Protein AF-A0A4Z0QTR8-F1 (afdb_monomer)

Nearest PDB structures (foldseek):
  4gcz-assembly1_A  TM=5.275E-01  e=3.649E-01  Bacillus subtilis subsp. subtilis str. 168
  7dma-assembly1_B  TM=5.204E-01  e=6.574E+00  Vibrio alginolyticus
  9b8p-assembly1_H  TM=4.492E-01  e=6.574E+00  Rattus norvegicus
  7uzk-assembly1_H  TM=3.920E-01  e=9.201E+00  Rattus norvegicus

Structure (mmCIF, N/CA/C/O backbone):
data_AF-A0A4Z0QTR8-F1
#
_entry.id   AF-A0A4Z0QTR8-F1
#
loop_
_atom_site.group_PDB
_atom_site.id
_atom_site.type_symbol
_atom_site.label_atom_id
_atom_site.label_alt_id
_atom_site.label_comp_id
_atom_site.label_asym_id
_atom_site.label_entity_id
_atom_site.label_seq_id
_atom_site.pdbx_PDB_ins_code
_atom_site.Cartn_x
_atom_site.Cartn_y
_atom_site.Cartn_z
_atom_site.occupancy
_atom_site.B_iso_or_equiv
_atom_site.auth_seq_id
_atom_site.auth_comp_id
_atom_site.auth_asym_id
_atom_site.auth_atom_id
_atom_site.pdbx_PDB_model_num
ATOM 1 N N . MET A 1 1 ? -1.811 17.059 -27.628 1.00 61.75 1 MET A N 1
ATOM 2 C CA . MET A 1 1 ? -0.811 16.628 -26.630 1.00 61.75 1 MET A CA 1
ATOM 3 C C . MET A 1 1 ? -1.590 15.914 -25.538 1.00 61.75 1 MET A C 1
ATOM 5 O O . MET A 1 1 ? -2.462 16.541 -24.955 1.00 61.75 1 MET A O 1
ATOM 9 N N . GLY A 1 2 ? -1.437 14.593 -25.409 1.00 74.50 2 GLY A N 1
ATOM 10 C CA . GLY A 1 2 ? -2.208 13.803 -24.439 1.00 74.50 2 GLY A CA 1
ATOM 11 C C . GLY A 1 2 ? -1.798 14.104 -22.990 1.00 74.50 2 GLY A C 1
ATOM 12 O O . GLY A 1 2 ? -0.750 14.720 -22.782 1.00 74.50 2 GLY A O 1
ATOM 13 N N . PRO A 1 3 ? -2.607 13.699 -21.997 1.00 77.19 3 PRO A N 1
ATOM 14 C CA . PRO A 1 3 ? -2.262 13.876 -20.591 1.00 77.19 3 PRO A CA 1
ATOM 15 C C . PRO A 1 3 ? -1.016 13.056 -20.228 1.00 77.19 3 PRO A C 1
ATOM 17 O O . PRO A 1 3 ? -0.865 11.912 -20.657 1.00 77.19 3 PRO A O 1
ATOM 20 N N . ILE A 1 4 ? -0.122 13.648 -19.432 1.00 78.56 4 ILE A N 1
ATOM 21 C CA . ILE A 1 4 ? 1.025 12.950 -18.845 1.00 78.56 4 ILE A CA 1
ATOM 22 C C . ILE A 1 4 ? 0.495 12.128 -17.672 1.00 78.56 4 ILE A C 1
ATOM 24 O O . ILE 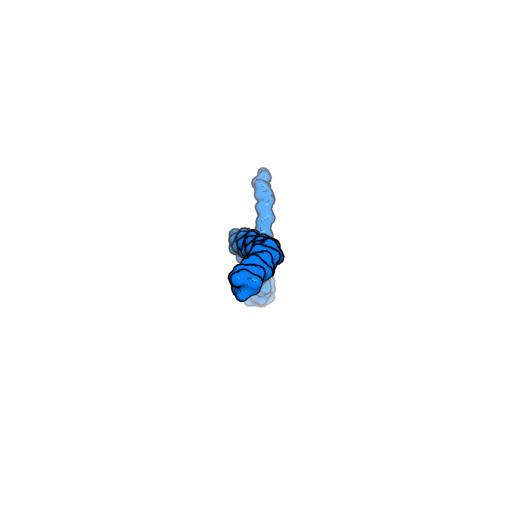A 1 4 ? 0.039 12.693 -16.679 1.00 78.56 4 ILE A O 1
ATOM 28 N N . VAL A 1 5 ? 0.545 10.804 -17.796 1.00 76.12 5 VAL A N 1
ATOM 29 C CA . VAL A 1 5 ? 0.193 9.892 -16.706 1.00 76.12 5 VAL A CA 1
ATOM 30 C C . VAL A 1 5 ? 1.475 9.556 -15.941 1.00 76.12 5 VAL A C 1
ATOM 32 O O . VAL A 1 5 ? 2.433 9.087 -16.562 1.00 76.12 5 VAL A O 1
ATOM 35 N N . PRO A 1 6 ? 1.548 9.825 -14.624 1.00 75.69 6 PRO A N 1
ATOM 36 C CA . PRO A 1 6 ? 2.698 9.427 -13.826 1.00 75.69 6 PRO A CA 1
ATOM 37 C C . PRO A 1 6 ? 2.779 7.897 -13.775 1.00 75.69 6 PRO A C 1
ATOM 39 O O . PRO A 1 6 ? 1.826 7.235 -13.375 1.0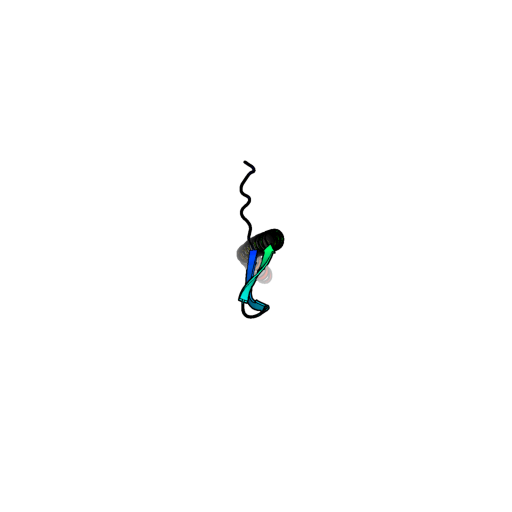0 75.69 6 PRO A O 1
ATOM 42 N N . LEU A 1 7 ? 3.925 7.355 -14.188 1.00 86.62 7 LEU A N 1
ATOM 43 C CA . LEU A 1 7 ? 4.208 5.923 -14.212 1.00 86.62 7 LEU A CA 1
ATOM 44 C C . LEU A 1 7 ? 5.147 5.565 -13.063 1.00 86.62 7 LEU A C 1
ATOM 46 O O . LEU A 1 7 ? 6.179 6.217 -12.881 1.00 86.62 7 LEU A O 1
ATOM 50 N N . VAL A 1 8 ? 4.846 4.494 -12.337 1.00 86.94 8 VAL A N 1
ATOM 51 C CA . VAL A 1 8 ? 5.805 3.857 -11.434 1.00 86.94 8 VAL A CA 1
ATOM 52 C C . VAL A 1 8 ? 6.335 2.616 -12.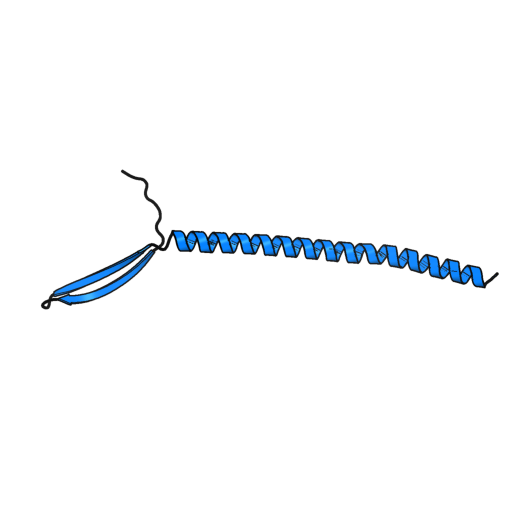128 1.00 86.94 8 VAL A C 1
ATOM 54 O O . VAL A 1 8 ? 5.593 1.673 -12.377 1.00 86.94 8 VAL A O 1
ATOM 57 N N . GLY A 1 9 ? 7.630 2.603 -12.426 1.00 89.25 9 GLY A N 1
ATOM 58 C CA . GLY A 1 9 ? 8.265 1.487 -13.113 1.00 89.25 9 GLY A CA 1
ATOM 59 C C . GLY A 1 9 ? 9.607 1.113 -12.507 1.00 89.25 9 GLY A C 1
ATOM 60 O O . GLY A 1 9 ? 10.266 1.929 -11.860 1.00 89.25 9 GLY A O 1
ATOM 61 N N . THR A 1 10 ? 10.030 -0.125 -12.732 1.00 89.44 10 THR A N 1
ATOM 62 C CA . THR A 1 10 ? 11.426 -0.521 -12.539 1.00 89.44 10 THR A CA 1
ATOM 63 C C . THR A 1 10 ? 12.152 -0.478 -13.876 1.00 89.44 10 THR A C 1
ATOM 65 O O . THR A 1 10 ? 11.588 -0.806 -14.922 1.00 89.44 10 THR A O 1
ATOM 68 N N . ILE A 1 11 ? 13.413 -0.049 -13.845 1.00 92.62 11 ILE A N 1
ATOM 69 C CA . ILE A 1 11 ? 14.274 -0.004 -15.026 1.00 92.62 11 ILE A CA 1
ATOM 70 C C . ILE A 1 11 ? 15.508 -0.840 -14.736 1.00 92.62 11 ILE A C 1
ATOM 72 O O . ILE A 1 11 ? 16.225 -0.594 -13.766 1.00 92.62 11 ILE A O 1
ATOM 76 N N . SER A 1 12 ? 15.770 -1.813 -15.600 1.00 91.19 12 SER A N 1
ATOM 77 C C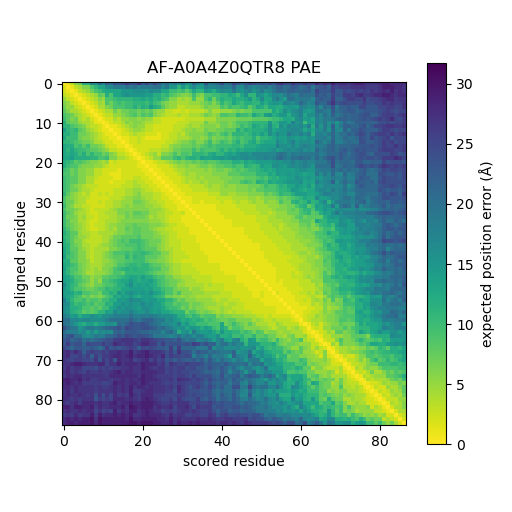A . SER A 1 12 ? 17.037 -2.537 -15.626 1.00 91.19 12 SER A CA 1
ATOM 78 C C . SER A 1 12 ? 17.705 -2.298 -16.967 1.00 91.19 12 SER A C 1
ATOM 80 O O . SER A 1 12 ? 17.097 -2.568 -18.003 1.00 91.19 12 SER A O 1
ATOM 82 N N . ALA A 1 13 ? 18.945 -1.824 -16.949 1.00 93.75 13 ALA A N 1
ATOM 83 C CA . ALA A 1 13 ? 19.750 -1.655 -18.147 1.00 93.75 13 ALA A CA 1
ATOM 84 C C . ALA A 1 13 ? 20.984 -2.550 -18.066 1.00 93.75 13 ALA A C 1
ATOM 86 O O . ALA A 1 13 ? 21.635 -2.639 -17.023 1.00 93.75 13 ALA A O 1
ATOM 87 N N . ARG A 1 14 ? 21.318 -3.208 -19.174 1.00 95.06 14 ARG A N 1
ATOM 88 C CA . ARG A 1 14 ? 22.548 -3.981 -19.317 1.00 95.06 14 ARG A CA 1
ATOM 89 C C . ARG A 1 14 ? 23.284 -3.543 -20.569 1.00 95.06 14 ARG A C 1
ATOM 91 O O . ARG A 1 14 ? 22.677 -3.372 -21.624 1.00 95.06 14 ARG A O 1
ATOM 98 N N . VAL A 1 15 ? 24.598 -3.397 -20.445 1.00 95.00 15 VAL A N 1
ATOM 99 C CA . VAL A 1 15 ? 25.475 -3.161 -21.591 1.00 95.00 15 VAL A CA 1
ATOM 100 C C . VAL A 1 15 ? 25.882 -4.510 -22.171 1.00 95.00 15 VAL A C 1
ATOM 102 O O . VAL A 1 15 ? 26.366 -5.372 -21.436 1.00 95.00 15 VAL A O 1
ATOM 105 N N . ILE A 1 16 ? 25.676 -4.697 -23.472 1.00 94.44 16 ILE A N 1
ATOM 106 C CA . ILE A 1 16 ? 26.117 -5.886 -24.204 1.00 94.44 16 ILE A CA 1
ATOM 107 C C . ILE A 1 16 ? 26.953 -5.476 -25.424 1.00 94.44 16 ILE A C 1
ATOM 109 O O . ILE A 1 16 ? 26.569 -4.554 -26.146 1.00 94.44 16 ILE A O 1
ATOM 113 N N . PRO A 1 17 ? 28.099 -6.127 -25.676 1.00 94.31 17 PRO A N 1
ATOM 114 C CA . PRO A 1 17 ? 28.838 -5.935 -26.914 1.00 94.31 17 PRO A CA 1
ATOM 115 C C . PRO A 1 17 ? 28.171 -6.733 -28.043 1.00 94.31 17 PRO A C 1
ATOM 117 O O . PRO A 1 17 ? 27.936 -7.934 -27.912 1.00 94.31 17 PRO A O 1
ATOM 120 N N . ILE A 1 18 ? 27.885 -6.078 -29.168 1.00 92.75 18 ILE A N 1
ATOM 121 C CA . ILE A 1 18 ? 27.448 -6.729 -30.409 1.00 92.75 18 ILE A CA 1
ATOM 122 C C . ILE A 1 18 ? 28.399 -6.266 -31.507 1.00 92.75 18 ILE A C 1
ATOM 124 O O . ILE A 1 18 ? 28.415 -5.083 -31.838 1.00 92.75 18 ILE A O 1
ATOM 128 N N . ARG A 1 19 ? 29.189 -7.196 -32.067 1.00 92.31 19 ARG A N 1
ATOM 129 C CA . ARG A 1 19 ? 30.193 -6.912 -33.115 1.00 92.31 19 ARG A CA 1
ATOM 130 C C . ARG A 1 19 ? 31.150 -5.775 -32.720 1.00 92.31 19 ARG A C 1
ATOM 132 O O . ARG A 1 19 ? 31.302 -4.813 -33.462 1.00 92.31 19 ARG A O 1
ATOM 139 N N . ASP A 1 20 ? 31.715 -5.868 -31.516 1.00 90.25 20 ASP A N 1
ATOM 140 C CA . ASP A 1 20 ? 32.640 -4.878 -30.935 1.00 90.25 20 ASP A CA 1
ATOM 141 C C . ASP A 1 20 ? 32.064 -3.464 -30.726 1.00 90.25 20 ASP A C 1
ATOM 143 O O . ASP A 1 20 ? 32.791 -2.527 -30.403 1.00 90.25 20 ASP A O 1
ATOM 147 N N . VAL A 1 21 ? 30.739 -3.309 -30.817 1.00 95.44 21 VAL A N 1
ATOM 148 C CA . VAL A 1 21 ? 30.024 -2.069 -30.491 1.00 95.44 21 VAL A CA 1
ATOM 149 C C . VAL A 1 21 ? 29.200 -2.263 -29.219 1.00 95.44 21 VAL A C 1
ATOM 151 O O . VAL A 1 21 ? 28.427 -3.219 -29.092 1.00 95.44 21 VAL A O 1
ATOM 154 N N . LEU A 1 22 ? 29.343 -1.340 -28.265 1.00 94.75 22 LEU A N 1
ATOM 155 C CA . LEU A 1 22 ? 28.579 -1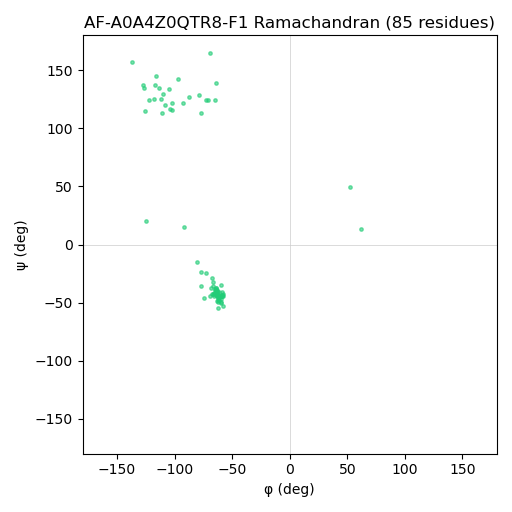.349 -27.018 1.00 94.75 22 LEU A CA 1
ATOM 156 C C . LEU A 1 22 ? 27.124 -0.942 -27.271 1.00 94.75 22 LEU A C 1
ATOM 158 O O . LEU A 1 22 ? 26.855 0.140 -27.786 1.00 94.75 22 LEU A O 1
ATOM 162 N N . HIS A 1 23 ? 26.192 -1.798 -26.863 1.00 95.62 23 HIS A N 1
ATOM 163 C CA . HIS A 1 23 ? 24.756 -1.543 -26.906 1.00 95.62 23 HIS A CA 1
ATOM 164 C C . HIS A 1 23 ? 24.185 -1.522 -25.492 1.00 95.62 23 HIS A C 1
ATOM 166 O O . HIS A 1 23 ? 24.612 -2.291 -24.631 1.00 95.62 23 HIS A O 1
ATOM 172 N N . ILE A 1 24 ? 23.187 -0.669 -25.266 1.00 96.62 24 ILE A N 1
ATOM 173 C CA . ILE A 1 24 ? 22.404 -0.657 -24.031 1.00 96.62 24 ILE A CA 1
ATOM 174 C C . ILE A 1 24 ? 21.078 -1.345 -24.319 1.00 96.62 24 ILE A C 1
ATOM 176 O O . ILE A 1 24 ? 20.319 -0.913 -25.185 1.00 96.62 24 ILE A O 1
ATOM 180 N N . VAL A 1 25 ? 20.794 -2.401 -23.568 1.00 95.25 25 VAL A N 1
ATOM 181 C CA . VAL A 1 25 ? 19.475 -3.021 -23.529 1.00 95.25 25 VAL A CA 1
ATOM 182 C C . VAL A 1 25 ? 18.819 -2.609 -22.227 1.00 95.25 25 VAL A C 1
ATOM 184 O O . VAL A 1 25 ? 19.312 -2.954 -21.153 1.00 95.25 25 VAL A O 1
ATOM 187 N N . SER A 1 26 ? 17.711 -1.884 -22.330 1.00 93.94 26 SER A N 1
ATOM 188 C CA . SER A 1 26 ? 16.906 -1.472 -21.184 1.00 93.94 26 SER A CA 1
ATOM 189 C C . SER A 1 26 ? 15.553 -2.161 -21.224 1.00 93.94 26 SER A C 1
ATOM 191 O O . SER A 1 26 ? 14.896 -2.198 -22.262 1.00 93.94 26 SER A O 1
ATOM 193 N N . VAL A 1 27 ? 15.127 -2.673 -20.076 1.00 93.69 27 VAL A N 1
ATOM 194 C CA . VAL A 1 27 ? 13.768 -3.162 -19.847 1.00 93.69 27 VAL A CA 1
ATOM 195 C C . VAL A 1 27 ? 13.112 -2.218 -18.855 1.00 93.69 27 VAL A C 1
ATOM 197 O O . VAL A 1 27 ? 13.659 -1.969 -17.779 1.00 93.69 27 VAL A O 1
ATOM 200 N N . ILE A 1 28 ? 11.957 -1.686 -19.244 1.00 92.00 28 ILE A N 1
ATOM 201 C CA . ILE A 1 28 ? 11.095 -0.872 -18.394 1.00 92.00 28 ILE A CA 1
ATOM 202 C C . ILE A 1 28 ? 9.884 -1.733 -18.069 1.00 92.00 28 ILE A C 1
ATOM 204 O O . ILE A 1 28 ? 9.183 -2.183 -18.975 1.00 92.00 28 ILE A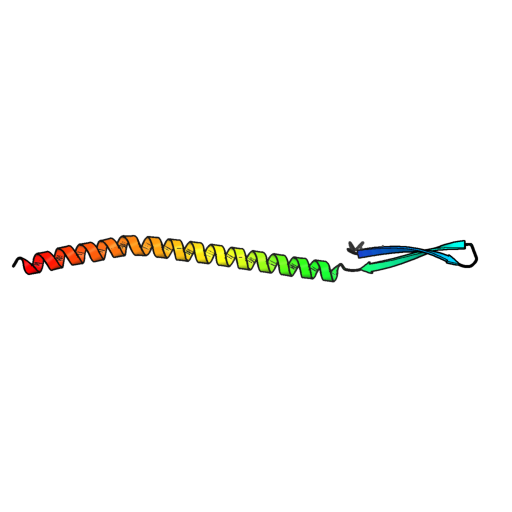 O 1
ATOM 208 N N . HIS A 1 29 ? 9.658 -1.981 -16.787 1.00 92.81 29 HIS A N 1
ATOM 209 C CA . HIS A 1 29 ? 8.479 -2.691 -16.322 1.00 92.81 29 HIS A CA 1
ATOM 210 C C . HIS A 1 29 ? 7.587 -1.714 -15.568 1.00 92.81 29 HIS A C 1
ATOM 212 O O . HIS A 1 29 ? 7.973 -1.214 -14.512 1.00 92.81 29 HIS A O 1
ATOM 218 N N . ASP A 1 30 ? 6.419 -1.425 -16.134 1.00 93.69 30 ASP A N 1
ATOM 219 C CA . ASP A 1 30 ? 5.382 -0.650 -15.465 1.00 93.69 30 ASP A CA 1
ATOM 220 C C . ASP A 1 30 ? 4.760 -1.485 -14.339 1.00 93.69 30 ASP A C 1
ATOM 222 O O . ASP A 1 30 ? 4.299 -2.604 -14.554 1.00 93.69 30 ASP A O 1
ATOM 226 N N . ILE A 1 31 ? 4.790 -0.940 -13.126 1.00 93.25 31 ILE A N 1
ATOM 227 C CA . ILE A 1 31 ? 4.243 -1.544 -11.911 1.00 93.25 31 ILE A CA 1
ATOM 228 C C . ILE A 1 31 ? 3.240 -0.614 -11.220 1.00 93.25 31 ILE A C 1
ATOM 230 O O . ILE A 1 31 ? 2.991 -0.775 -10.021 1.00 93.25 31 ILE A O 1
ATOM 234 N N . THR A 1 32 ? 2.687 0.359 -11.947 1.00 92.50 32 THR A N 1
ATOM 235 C CA . THR A 1 32 ? 1.773 1.375 -11.409 1.00 92.50 32 THR A CA 1
ATOM 236 C C . THR A 1 32 ? 0.552 0.725 -10.769 1.00 92.50 32 THR A C 1
ATOM 238 O O . THR A 1 32 ? 0.314 0.930 -9.580 1.00 92.50 32 THR A O 1
ATOM 241 N N . ASP A 1 33 ? -0.141 -0.153 -11.496 1.00 91.31 33 ASP A N 1
ATOM 242 C CA . ASP A 1 33 ? -1.334 -0.850 -10.996 1.00 91.31 33 ASP A CA 1
ATOM 243 C C . ASP A 1 33 ? -1.036 -1.666 -9.738 1.00 91.31 33 ASP A C 1
ATOM 245 O O . ASP A 1 33 ? -1.750 -1.585 -8.739 1.00 91.31 33 ASP A O 1
ATOM 249 N N . ARG A 1 34 ? 0.087 -2.397 -9.741 1.00 91.94 34 ARG A N 1
ATOM 250 C CA . ARG A 1 34 ? 0.514 -3.185 -8.581 1.00 91.94 34 ARG A CA 1
ATOM 251 C C . ARG A 1 34 ? 0.705 -2.299 -7.353 1.00 91.94 34 ARG A C 1
ATOM 253 O O . ARG A 1 34 ? 0.299 -2.676 -6.257 1.00 91.94 34 ARG A O 1
ATOM 260 N N . LYS A 1 35 ? 1.334 -1.134 -7.525 1.00 92.44 35 LYS A N 1
ATOM 261 C CA . LYS A 1 35 ? 1.584 -0.197 -6.426 1.00 92.44 35 LYS A CA 1
ATOM 262 C C . LYS A 1 35 ? 0.309 0.442 -5.897 1.00 92.44 35 LYS A C 1
ATOM 264 O O . LYS A 1 35 ? 0.192 0.589 -4.683 1.00 92.44 35 LYS A O 1
ATOM 269 N N . LEU A 1 36 ? -0.641 0.757 -6.772 1.00 92.50 36 LEU A N 1
ATOM 270 C CA . LEU A 1 36 ? -1.952 1.257 -6.364 1.00 92.50 36 LEU A CA 1
ATOM 271 C C . LEU A 1 36 ? -2.700 0.209 -5.534 1.00 92.50 36 LEU A C 1
ATOM 273 O O . LEU A 1 36 ? -3.132 0.514 -4.426 1.00 92.50 36 LEU A O 1
ATOM 277 N N . SER A 1 37 ? -2.746 -1.045 -5.988 1.00 92.94 37 SER A N 1
ATOM 278 C CA . SER A 1 37 ? -3.374 -2.126 -5.219 1.00 92.94 37 SER A CA 1
ATOM 279 C C . SER A 1 37 ? -2.676 -2.393 -3.880 1.00 92.94 37 SER A C 1
ATOM 281 O O . SER A 1 37 ? -3.343 -2.602 -2.870 1.00 92.94 37 SER A O 1
ATOM 283 N N . GLU A 1 38 ? -1.338 -2.364 -3.830 1.00 94.75 38 GLU A N 1
ATOM 284 C CA . GLU A 1 38 ? -0.584 -2.471 -2.568 1.00 94.75 38 GLU A CA 1
ATOM 285 C C . GLU A 1 38 ? -0.975 -1.356 -1.582 1.00 94.75 38 GLU A C 1
ATOM 287 O O . GLU A 1 38 ? -1.155 -1.616 -0.389 1.00 94.75 38 GLU A O 1
ATOM 292 N N . GLN A 1 39 ? -1.128 -0.126 -2.074 1.00 95.31 39 GLN A N 1
ATOM 293 C CA . GLN A 1 39 ? -1.500 1.025 -1.258 1.00 95.31 39 GLN A CA 1
ATOM 294 C C . GLN A 1 39 ? -2.946 0.933 -0.758 1.00 95.31 39 GLN A C 1
ATOM 296 O O . GLN A 1 39 ? -3.192 1.161 0.425 1.00 95.31 39 GLN A O 1
ATOM 301 N N . GLU A 1 40 ? -3.890 0.547 -1.616 1.00 95.44 40 GLU A N 1
ATOM 302 C CA . GLU A 1 40 ? -5.292 0.340 -1.236 1.00 95.44 40 GLU A CA 1
ATOM 303 C C . GLU A 1 40 ? -5.431 -0.724 -0.143 1.00 95.44 40 GLU A C 1
ATOM 305 O O . GLU A 1 40 ? -6.134 -0.517 0.848 1.00 95.44 40 GLU A O 1
ATOM 310 N N . LEU A 1 41 ? -4.708 -1.841 -0.277 1.00 96.12 41 LEU A N 1
ATOM 311 C CA . LEU A 1 41 ? -4.685 -2.900 0.731 1.00 96.12 41 LEU A CA 1
ATOM 312 C C . LEU A 1 41 ? -4.107 -2.413 2.061 1.00 96.12 41 LEU A C 1
ATOM 314 O O . LEU A 1 41 ? -4.646 -2.741 3.121 1.00 96.12 41 LEU A O 1
ATOM 318 N N . LEU A 1 42 ? -3.027 -1.628 2.020 1.00 97.25 42 LEU A N 1
ATOM 319 C CA . LEU A 1 42 ? -2.432 -1.049 3.221 1.00 97.25 42 LEU A CA 1
ATOM 320 C C . LEU A 1 42 ? -3.423 -0.118 3.928 1.00 97.25 42 LEU A C 1
ATOM 322 O O . LEU A 1 42 ? -3.649 -0.267 5.127 1.00 97.25 42 LEU A O 1
ATOM 326 N N . THR A 1 43 ? -4.074 0.777 3.184 1.00 96.69 43 THR A N 1
ATOM 327 C CA . THR A 1 43 ? -5.081 1.691 3.734 1.00 96.69 43 THR A CA 1
ATOM 328 C C . THR A 1 43 ? -6.269 0.937 4.332 1.00 96.69 43 THR A C 1
ATOM 330 O O . THR A 1 43 ? -6.701 1.253 5.441 1.00 96.69 43 THR A O 1
ATOM 333 N N . ALA A 1 44 ? -6.781 -0.091 3.653 1.00 95.44 44 ALA A N 1
ATOM 334 C CA . ALA A 1 44 ? -7.876 -0.908 4.175 1.00 95.44 44 ALA A CA 1
ATOM 335 C C . ALA A 1 44 ? -7.487 -1.627 5.480 1.00 95.44 44 ALA A C 1
ATOM 337 O O . ALA A 1 44 ? -8.274 -1.682 6.429 1.00 95.44 44 ALA A O 1
ATOM 338 N N . LYS A 1 45 ? -6.254 -2.143 5.555 1.00 97.00 45 LYS A N 1
ATOM 339 C CA . LYS A 1 45 ? -5.713 -2.766 6.767 1.00 97.00 45 LYS A CA 1
ATOM 340 C C . LYS A 1 45 ? -5.639 -1.767 7.922 1.00 97.00 45 LYS A C 1
ATOM 342 O O . LYS A 1 45 ? -6.120 -2.075 9.011 1.00 97.00 45 LYS A O 1
ATOM 347 N N . GLU A 1 46 ? -5.076 -0.584 7.690 1.00 97.44 46 GLU A N 1
ATOM 348 C CA . GLU A 1 46 ? -4.959 0.465 8.710 1.00 97.44 46 GLU A CA 1
ATOM 349 C C . GLU A 1 46 ? -6.333 0.8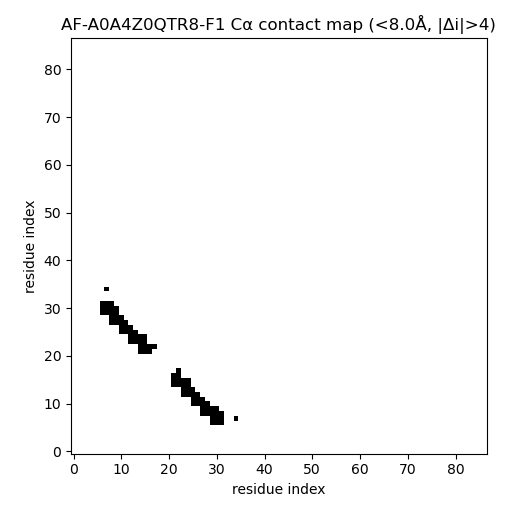74 9.253 1.00 97.44 46 GLU A C 1
ATOM 351 O O . GLU A 1 46 ? -6.525 0.940 10.466 1.00 97.44 46 GLU A O 1
ATOM 356 N N . GLN A 1 47 ? -7.327 1.047 8.377 1.00 95.88 47 GLN A N 1
ATOM 357 C CA . GLN A 1 47 ? -8.701 1.349 8.785 1.00 95.88 47 GLN A CA 1
ATOM 358 C C . GLN A 1 47 ? -9.296 0.255 9.681 1.00 95.88 47 GLN A C 1
ATOM 360 O O . GLN A 1 47 ? -9.902 0.557 10.714 1.00 95.88 47 GLN A O 1
ATOM 365 N N . ALA A 1 48 ? -9.106 -1.017 9.321 1.00 95.12 48 ALA A N 1
ATOM 366 C CA . ALA A 1 48 ? -9.584 -2.143 10.117 1.00 95.12 48 ALA A CA 1
ATOM 367 C C . ALA A 1 48 ? -8.895 -2.213 11.492 1.00 95.12 48 ALA A C 1
ATOM 369 O O . ALA A 1 48 ? -9.548 -2.469 12.507 1.00 95.12 48 ALA A O 1
ATOM 370 N N . GLU A 1 49 ? -7.589 -1.954 11.553 1.00 96.00 49 GLU A N 1
ATOM 371 C CA . GLU A 1 49 ? -6.832 -1.911 12.806 1.00 96.00 49 GLU A CA 1
ATOM 372 C C . GLU A 1 49 ? -7.284 -0.756 13.705 1.00 96.00 49 GLU A C 1
ATOM 374 O O . GLU A 1 49 ? -7.526 -0.964 14.898 1.00 96.00 49 GLU A O 1
ATOM 379 N N . THR A 1 50 ? -7.484 0.440 13.145 1.00 94.88 50 THR A N 1
ATOM 380 C CA . THR A 1 50 ? -8.019 1.590 13.883 1.00 94.88 50 THR A CA 1
ATOM 381 C C . THR A 1 50 ? -9.415 1.299 14.430 1.00 94.88 50 THR A C 1
ATOM 383 O O . THR A 1 50 ? -9.670 1.556 15.609 1.00 94.88 50 THR A O 1
ATOM 386 N N . ALA A 1 51 ? -10.303 0.711 13.624 1.00 92.25 51 ALA A N 1
ATOM 387 C CA . ALA A 1 51 ? -11.650 0.343 14.055 1.00 92.25 51 ALA A CA 1
ATOM 388 C C . ALA A 1 51 ? -11.626 -0.701 15.182 1.00 92.25 51 ALA A C 1
ATOM 390 O O . ALA A 1 51 ? -12.322 -0.551 16.189 1.00 92.25 51 ALA A O 1
ATOM 391 N N . ASN A 1 52 ? -10.780 -1.727 15.064 1.00 92.25 52 ASN A N 1
ATOM 392 C CA . ASN A 1 52 ? -10.605 -2.737 16.107 1.00 92.25 52 ASN A CA 1
ATOM 393 C C . ASN A 1 52 ? -10.046 -2.136 17.398 1.00 92.25 52 ASN A C 1
ATOM 395 O O . ASN A 1 52 ? -10.526 -2.459 18.484 1.00 92.25 52 ASN A O 1
ATOM 399 N N . LYS A 1 53 ? -9.070 -1.228 17.302 1.00 92.56 53 LYS A N 1
ATOM 400 C CA . LYS A 1 53 ? -8.517 -0.535 18.470 1.00 92.56 53 LYS A CA 1
ATOM 401 C C . LYS A 1 53 ? -9.577 0.319 19.162 1.00 92.56 53 LYS A C 1
ATOM 403 O O . LYS A 1 53 ? -9.704 0.243 20.382 1.00 92.56 53 LYS A O 1
ATOM 408 N N . ALA A 1 54 ? -10.372 1.071 18.400 1.00 89.38 54 ALA A N 1
ATOM 409 C CA . ALA A 1 54 ? -11.480 1.858 18.934 1.00 89.38 54 ALA A CA 1
ATOM 410 C C . ALA A 1 54 ? -12.537 0.968 19.608 1.00 89.38 54 ALA A C 1
ATOM 412 O O . ALA A 1 54 ? -12.953 1.252 20.731 1.00 89.38 54 ALA A O 1
ATOM 413 N N . LYS A 1 55 ? -12.911 -0.154 18.978 1.00 87.44 55 LYS A N 1
ATOM 414 C CA . LYS A 1 55 ? -13.829 -1.150 19.550 1.00 87.44 55 LYS A CA 1
ATOM 415 C C . LYS A 1 55 ? -13.296 -1.725 20.860 1.00 87.44 55 LYS A C 1
ATOM 417 O O . LYS A 1 55 ? -14.034 -1.795 21.837 1.00 87.44 55 LYS A O 1
ATOM 422 N N . ASN A 1 56 ? -12.027 -2.116 20.898 1.00 88.12 56 ASN A N 1
ATOM 423 C CA . ASN A 1 56 ? -11.412 -2.678 22.098 1.00 88.12 56 ASN A CA 1
ATOM 424 C C . ASN A 1 56 ? -11.363 -1.652 23.230 1.00 88.12 56 ASN A C 1
ATOM 426 O O . ASN A 1 56 ? -11.712 -1.985 24.359 1.00 88.12 56 ASN A O 1
ATOM 430 N N . GLN A 1 57 ? -10.995 -0.405 22.926 1.00 86.62 57 GLN A N 1
ATOM 431 C CA . GLN A 1 57 ? -10.998 0.674 23.909 1.00 86.62 57 GLN A CA 1
ATOM 432 C C . GLN A 1 57 ? -12.406 0.936 24.446 1.00 86.62 57 GLN A C 1
ATOM 434 O O . GLN A 1 57 ? -12.586 1.058 25.654 1.00 86.62 57 GLN A O 1
ATOM 439 N N . PHE A 1 58 ? -13.410 0.972 23.567 1.00 82.62 58 PHE A N 1
ATOM 440 C CA . PHE A 1 58 ? -14.805 1.123 23.961 1.00 82.62 58 PHE A CA 1
ATOM 441 C C . PHE A 1 58 ? -15.254 -0.016 24.884 1.00 82.62 58 PHE A C 1
ATOM 443 O O . PHE A 1 58 ? -15.762 0.238 25.971 1.00 82.62 58 PHE A O 1
ATOM 450 N N . LEU A 1 59 ? -15.009 -1.273 24.504 1.00 84.94 59 LEU A N 1
ATOM 451 C CA . LEU A 1 59 ? -15.388 -2.437 25.308 1.00 84.94 59 LEU A CA 1
ATOM 452 C C . LEU A 1 59 ? -14.662 -2.481 26.657 1.00 84.94 59 LEU A C 1
ATOM 454 O O . LEU A 1 59 ? -15.279 -2.810 27.670 1.00 84.94 59 LEU A O 1
ATOM 458 N N . ALA A 1 60 ? -13.374 -2.137 26.689 1.00 84.56 60 ALA A N 1
ATOM 459 C CA . ALA A 1 60 ? -12.602 -2.056 27.922 1.00 84.56 60 ALA A CA 1
ATOM 460 C C . ALA A 1 60 ? -13.167 -0.975 28.853 1.00 84.56 60 ALA A C 1
ATOM 462 O O . ALA A 1 60 ? -13.443 -1.261 30.017 1.00 84.56 60 ALA A O 1
ATOM 463 N N . ASN A 1 61 ? -13.417 0.229 28.330 1.00 73.94 61 ASN A N 1
ATOM 464 C CA . ASN A 1 61 ? -13.999 1.334 29.092 1.00 73.94 61 ASN A CA 1
ATOM 465 C C . ASN A 1 61 ? -15.377 0.960 29.650 1.00 73.94 61 ASN A C 1
ATOM 467 O O . ASN A 1 61 ? -15.590 1.058 30.855 1.00 73.94 61 ASN A O 1
ATOM 471 N N . MET A 1 62 ? -16.268 0.415 28.815 1.00 77.81 62 MET A N 1
ATOM 472 C CA . MET A 1 62 ? -17.584 -0.059 29.255 1.00 77.81 62 MET A CA 1
ATOM 473 C C . MET A 1 62 ? -17.468 -1.143 30.335 1.00 77.81 62 MET A C 1
ATOM 475 O O . MET A 1 62 ? -18.196 -1.120 31.322 1.00 77.81 62 MET A O 1
ATOM 479 N N . SER A 1 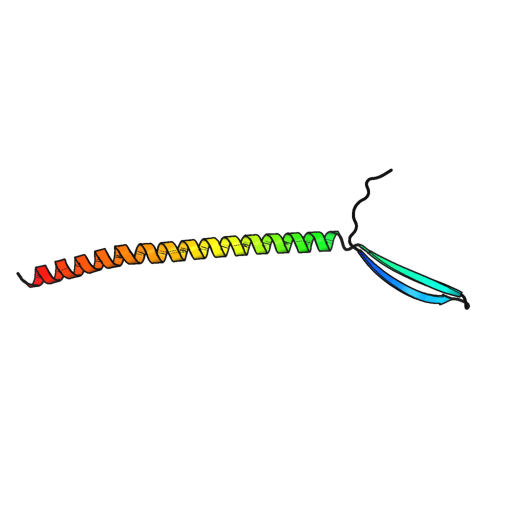63 ? -16.523 -2.078 30.199 1.00 79.38 63 SER A N 1
ATOM 480 C CA . SER A 1 63 ? -16.294 -3.131 31.200 1.00 79.38 63 SER A CA 1
ATOM 481 C C . SER A 1 63 ? -15.829 -2.566 32.546 1.00 79.38 63 SER A C 1
ATOM 483 O O . SER A 1 63 ? -16.251 -3.047 33.601 1.00 79.38 63 SER A O 1
ATOM 485 N N . HIS A 1 64 ? -14.967 -1.546 32.528 1.00 79.81 64 HIS A N 1
ATOM 486 C CA . HIS A 1 64 ? -14.520 -0.844 33.732 1.00 79.81 64 HIS A CA 1
ATOM 487 C C . HIS A 1 64 ? -15.654 -0.047 34.384 1.00 79.81 64 HIS A C 1
ATOM 489 O O . HIS A 1 64 ? -15.830 -0.116 35.601 1.00 79.81 64 HIS A O 1
ATOM 495 N N . GLU A 1 65 ? -16.463 0.641 33.583 1.00 76.25 65 GLU A N 1
ATOM 496 C CA . GLU A 1 65 ? -17.587 1.444 34.062 1.00 76.25 65 GLU A CA 1
ATOM 497 C C . GLU A 1 65 ? -18.771 0.612 34.547 1.00 76.25 65 GLU A C 1
ATOM 499 O O . GLU A 1 65 ? -19.505 1.087 35.398 1.00 76.25 65 GLU A O 1
ATOM 504 N N . ILE A 1 66 ? -18.943 -0.630 34.086 1.00 73.19 66 ILE A N 1
ATOM 505 C CA . ILE A 1 66 ? -19.955 -1.560 34.616 1.00 73.19 66 ILE A CA 1
ATOM 506 C C . ILE A 1 66 ? -19.501 -2.165 35.954 1.00 73.19 66 ILE A C 1
ATOM 508 O O . ILE A 1 66 ? -20.317 -2.366 36.855 1.00 73.19 66 ILE A O 1
ATOM 512 N N . ARG A 1 67 ? -18.197 -2.431 36.131 1.00 69.94 67 ARG A N 1
ATOM 513 C CA . ARG A 1 67 ? -17.660 -3.051 37.357 1.00 69.94 67 ARG A CA 1
ATOM 514 C C . ARG A 1 67 ? -17.868 -2.174 38.596 1.00 69.94 67 ARG A C 1
ATOM 516 O O . ARG A 1 67 ? -18.201 -2.692 39.657 1.00 69.94 67 ARG A O 1
ATOM 523 N N . THR A 1 68 ? -17.706 -0.862 38.467 1.00 68.12 68 THR A N 1
ATOM 524 C CA . THR A 1 68 ? -17.855 0.101 39.572 1.00 68.12 68 THR A CA 1
ATOM 525 C C . THR A 1 68 ? -19.274 0.147 40.172 1.00 68.12 68 THR A C 1
ATOM 527 O O . THR A 1 68 ? -19.406 -0.094 41.375 1.00 68.12 68 THR A O 1
ATOM 530 N N . PRO A 1 69 ? -20.359 0.374 39.403 1.00 70.62 69 PRO A N 1
ATOM 531 C CA . PRO A 1 69 ? -21.720 0.327 39.925 1.00 70.62 69 PRO A CA 1
ATOM 532 C C . PRO A 1 69 ? -22.117 -1.088 40.361 1.00 70.62 69 PRO A C 1
ATOM 534 O O . PRO A 1 69 ? -22.791 -1.237 41.378 1.00 70.62 69 PRO A O 1
ATOM 537 N N . MET A 1 70 ? -21.662 -2.140 39.668 1.00 73.62 70 MET A N 1
ATOM 538 C CA . MET A 1 70 ? -21.968 -3.525 40.044 1.00 73.62 70 MET A CA 1
ATOM 539 C C . MET A 1 70 ? -21.355 -3.907 41.402 1.00 73.62 70 MET A C 1
ATOM 541 O O . MET A 1 70 ? -22.024 -4.545 42.216 1.00 73.62 70 MET A O 1
ATOM 545 N N . ASN A 1 71 ? -20.134 -3.447 41.696 1.00 63.66 71 ASN A N 1
ATOM 546 C CA . ASN A 1 71 ? -19.515 -3.605 43.014 1.00 63.66 71 ASN A CA 1
ATOM 547 C C . ASN A 1 71 ? -20.289 -2.845 44.107 1.00 63.66 71 ASN A C 1
ATOM 549 O O . ASN A 1 71 ? -20.455 -3.369 45.207 1.00 63.66 71 ASN A O 1
ATOM 553 N N . GLY A 1 72 ? -20.822 -1.655 43.804 1.00 70.31 72 GLY A N 1
ATOM 554 C CA . GLY A 1 72 ? -21.678 -0.898 44.727 1.00 70.31 72 GLY A CA 1
ATOM 555 C C . GLY A 1 72 ? -23.012 -1.592 45.032 1.00 70.31 72 GLY A C 1
ATOM 556 O O . GLY A 1 72 ? -23.423 -1.680 46.189 1.00 70.31 72 GLY A O 1
ATOM 557 N N . ILE A 1 73 ? -23.672 -2.156 44.015 1.00 71.69 73 ILE A N 1
ATOM 558 C CA . ILE A 1 73 ? -24.931 -2.903 44.182 1.00 71.69 73 ILE A CA 1
ATOM 559 C C . ILE A 1 73 ? -24.696 -4.199 44.968 1.00 71.69 73 ILE A C 1
ATOM 561 O O . ILE A 1 73 ? -25.480 -4.529 45.861 1.00 71.69 73 ILE A O 1
ATOM 565 N N . LEU A 1 74 ? -23.616 -4.928 44.674 1.00 68.44 74 LEU A N 1
ATOM 566 C CA . LEU A 1 74 ? -23.283 -6.161 45.385 1.00 68.44 74 LEU A CA 1
ATOM 567 C C . LEU A 1 74 ? -22.933 -5.883 46.855 1.00 68.44 74 LEU A C 1
ATOM 569 O O . LEU A 1 74 ? -23.436 -6.581 47.733 1.00 68.44 74 LEU A O 1
ATOM 573 N N . GLY A 1 75 ? -22.168 -4.822 47.132 1.00 67.19 75 GLY A N 1
ATOM 574 C CA . GLY A 1 75 ? -21.881 -4.366 48.495 1.00 67.19 75 GLY A CA 1
ATOM 575 C C . GLY A 1 75 ? -23.151 -4.034 49.285 1.00 67.19 75 GLY A C 1
ATOM 576 O O . GLY A 1 75 ? -23.319 -4.500 50.411 1.00 67.19 75 GLY A O 1
ATOM 577 N N . ASN A 1 76 ? -24.108 -3.333 48.669 1.00 69.50 76 ASN A N 1
ATOM 578 C CA . ASN A 1 76 ? -25.400 -3.039 49.299 1.00 69.50 76 ASN A CA 1
ATOM 579 C C . ASN A 1 76 ? -26.228 -4.300 49.580 1.00 69.50 76 ASN A C 1
ATOM 581 O O . ASN A 1 76 ? -26.876 -4.395 50.623 1.00 69.50 76 ASN A O 1
ATOM 585 N N . ARG A 1 77 ? -26.193 -5.300 48.690 1.00 75.12 77 ARG A N 1
ATOM 586 C CA . ARG A 1 77 ? -26.854 -6.590 48.941 1.00 75.12 77 ARG A CA 1
ATOM 587 C C . ARG A 1 77 ? -26.239 -7.341 50.118 1.00 75.12 77 ARG A C 1
ATOM 589 O O . ARG A 1 77 ? -26.988 -7.944 50.884 1.00 75.12 77 ARG A O 1
ATOM 596 N N . VAL A 1 78 ? -24.915 -7.303 50.272 1.00 72.25 78 VAL A N 1
ATOM 597 C CA . VAL A 1 78 ? -24.217 -7.927 51.409 1.00 72.25 78 VAL A CA 1
ATOM 598 C C . VAL A 1 78 ? -24.659 -7.281 52.724 1.00 72.25 78 VAL A C 1
ATOM 600 O O . VAL A 1 78 ? -25.050 -7.997 53.643 1.00 72.25 78 VAL A O 1
ATOM 603 N N . ILE A 1 79 ? -24.714 -5.947 52.783 1.00 73.75 79 ILE A N 1
ATOM 604 C CA . ILE A 1 79 ? -25.169 -5.211 53.974 1.00 73.75 79 ILE A CA 1
ATOM 605 C C . ILE A 1 79 ? -26.630 -5.547 54.307 1.00 73.75 79 ILE A C 1
ATOM 607 O O . ILE A 1 79 ? -26.952 -5.840 55.457 1.00 73.75 79 ILE A O 1
ATOM 611 N N . LEU A 1 80 ? -27.517 -5.565 53.307 1.00 72.25 80 LEU A N 1
ATOM 612 C CA . LEU A 1 80 ? -28.937 -5.864 53.518 1.00 72.25 80 LEU A CA 1
ATOM 613 C C . LEU A 1 80 ? -29.182 -7.317 53.960 1.00 72.25 80 LEU A C 1
ATOM 615 O O . LEU A 1 80 ? -30.127 -7.583 54.700 1.00 72.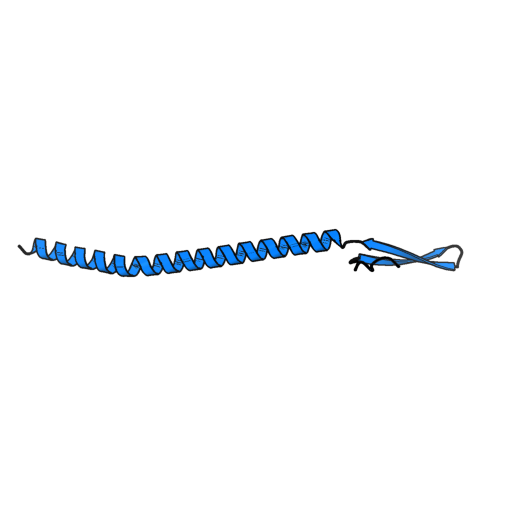25 80 LEU A O 1
ATOM 619 N N . THR A 1 81 ? -28.354 -8.259 53.502 1.00 72.00 81 THR A N 1
ATOM 620 C CA . THR A 1 81 ? -28.463 -9.678 53.883 1.00 72.00 81 THR A CA 1
ATOM 621 C C . THR A 1 81 ? -27.968 -9.892 55.310 1.00 72.00 81 THR A C 1
ATOM 623 O O . THR A 1 81 ? -28.694 -10.475 56.108 1.00 72.00 81 THR A O 1
ATOM 626 N N . ALA A 1 82 ? -26.815 -9.318 55.669 1.00 68.25 82 ALA A N 1
ATOM 627 C CA . ALA A 1 82 ? -26.296 -9.354 57.037 1.00 68.25 82 ALA A CA 1
ATOM 628 C C . ALA A 1 82 ? -27.264 -8.703 58.045 1.00 68.25 82 ALA A C 1
ATOM 630 O O . ALA A 1 82 ? -27.422 -9.179 59.165 1.00 68.25 82 ALA A O 1
ATOM 631 N N . PHE A 1 83 ? -27.980 -7.649 57.637 1.00 74.75 83 PHE A N 1
ATOM 632 C CA . PHE A 1 83 ? -28.997 -7.008 58.474 1.00 74.75 83 PHE A CA 1
ATOM 633 C C . PHE A 1 83 ? -30.227 -7.899 58.729 1.00 74.75 83 PHE A C 1
ATOM 635 O O . PHE A 1 83 ? -30.877 -7.770 59.763 1.00 74.75 83 PHE A O 1
ATOM 642 N N . LYS A 1 84 ? -30.558 -8.814 57.806 1.00 70.94 84 LYS A N 1
ATOM 643 C CA . LYS A 1 84 ? -31.673 -9.762 57.974 1.00 70.94 84 LYS A CA 1
ATOM 644 C C . LYS A 1 84 ? -31.350 -10.925 58.913 1.00 70.94 84 LYS A C 1
ATOM 646 O O . LYS A 1 84 ? -32.286 -11.490 59.460 1.00 70.94 84 LYS A O 1
ATOM 651 N N . GLU A 1 85 ? -30.078 -11.270 59.098 1.00 67.38 85 GLU A N 1
ATOM 652 C CA . GLU A 1 85 ? -29.639 -12.330 60.024 1.00 67.38 85 GLU A CA 1
ATOM 653 C C . GLU A 1 85 ? -29.581 -11.864 61.491 1.00 67.38 85 GLU A C 1
ATOM 655 O O . GLU A 1 85 ? -29.535 -12.688 62.397 1.00 67.38 85 GLU A O 1
ATOM 660 N N . PHE A 1 86 ? -29.624 -10.549 61.737 1.00 60.59 86 PHE A N 1
ATOM 661 C CA . PHE A 1 86 ? -29.622 -9.937 63.074 1.00 60.59 86 PHE A CA 1
ATOM 662 C C . PHE A 1 86 ? -31.025 -9.676 63.656 1.00 60.59 86 PHE A C 1
ATOM 664 O O . PHE A 1 86 ? -31.166 -8.914 64.617 1.00 60.59 86 PHE A O 1
ATOM 671 N N . ARG A 1 87 ? -32.067 -10.285 63.085 1.00 48.66 87 ARG A N 1
ATOM 672 C CA . ARG A 1 87 ? -33.454 -10.184 63.549 1.00 48.66 87 ARG A CA 1
ATOM 673 C C . ARG A 1 87 ? -34.012 -11.564 63.866 1.00 48.66 87 ARG A C 1
ATOM 675 O O . ARG A 1 87 ? -34.804 -11.639 64.830 1.00 48.66 87 ARG A O 1
#

Solvent-accessible surface area (backbone atoms only — not comparable to full-atom values): 5191 Å² total; per-residue (Å²): 133,80,86,88,75,92,78,45,62,52,78,51,74,46,80,45,75,56,93,90,38,84,39,81,50,71,50,75,45,82,44,43,68,61,51,52,53,53,48,52,54,51,51,53,48,51,53,51,52,52,51,51,50,51,50,50,50,50,52,51,51,51,55,55,63,50,48,57,58,50,52,51,53,51,50,51,49,52,55,57,50,59,57,62,75,76,111

Foldseek 3Di:
DDDDDDFDWDKDWDWDDDPNDTDIDIDIGTCPVVVVVVVVVVVVVVVVVVVVVVVVVVVVVVVVVVVVVVVVVVVVVVVVVVVVVVD

Secondary structure (DSSP, 8-state):
--------EEEEEEEEEETTEEEEEEEEEE-HHHHHHHHHHHHHHHHHHHHHHHHHHHHHHHHHHHHHHHHHHHHHHHHHHHHHHT-

pLDDT: mean 84.55, std 11.35, range [48.66, 97.44]

Radius of gyration: 34.11 Å; Cα contacts (8 Å, |Δi|>4): 41; chains: 1; bounding box: 66×29×97 Å

Mean predicted aligned error: 12.25 Å

Sequence (87 aa):
MGPIVPLVGTISARVIPIRDVLHIVSVIHDITDRKLSEQELLTAKEQAETANKAKNQFLANMSHEIRTPMNGILGNRVILTAFKEFR